Protein AF-A0A1G3PU18-F1 (afdb_monomer)

Foldseek 3Di:
DDADPPPRDDDDPPDQADPPPRHGPDDPPVVVVVVVVVVVVVVVVVVVVVVVLVVVCVVDVPCVVVSVVVVVVVCLVVVLVVCVVPPDCSVVVVVVVVCCCVPPPPPVVVVVCVVVPDPPDPPPPPVVVVVVVVVVVVVVVVVVVVVVVPPPPPVVVVVVVVVVD

Radius of gyration: 26.49 Å; Cα contacts (8 Å, |Δi|>4): 53; chains: 1; bounding box: 53×42×69 Å

Solvent-accessible surface area (backbone atoms only — not comparable to full-atom values): 9914 Å² total; per-residue (Å²): 110,44,69,37,95,86,75,66,49,80,34,64,75,88,53,55,48,41,91,83,83,61,46,76,60,60,76,76,56,66,68,60,56,53,51,51,51,51,53,52,51,53,53,50,55,49,51,52,50,52,50,52,52,52,51,57,58,69,76,39,97,82,44,67,70,60,49,51,54,51,51,50,51,52,48,50,53,51,51,51,58,63,45,63,74,51,88,83,58,55,67,62,54,52,49,51,52,49,47,45,48,64,68,64,54,48,54,55,54,50,52,52,53,48,74,74,69,55,100,79,64,85,87,69,60,68,63,59,56,55,48,53,52,50,53,52,53,52,52,53,53,52,53,53,50,52,56,67,70,65,52,85,79,50,71,69,63,61,52,58,61,65,72,76,110

Nearest PDB structures (foldseek):
  7r7j-assembly1_A  TM=6.897E-01  e=2.978E-01  Escherichia coli K-12
  7r7j-assembly2_B  TM=7.056E-01  e=4.492E-01  Escherichia coli K-12
  3gj8-assembly2_D  TM=8.960E-01  e=2.492E+00  Rattus norvegicus

Secondary structure (DSSP, 8-state):
-EE-TTT--EE-TT-SB-TTT--B-PPPPHHHHHHHHHHHHHHHHHHHHHHHHHHHHHH-TT-HHHHHHHHHHHHHHHHHHHHTTSTTSHHHHHHHHHHHIIIIIHHHHHHHHHHHH-SS-TTSHHHHHHHHHHHHHHHHHHHHHHHHHH-TT-HHHHHHHHH--

Structure (mmCIF, N/CA/C/O backbone):
data_AF-A0A1G3PU18-F1
#
_entry.id   AF-A0A1G3PU18-F1
#
loop_
_atom_site.group_PDB
_atom_site.id
_atom_site.type_symbol
_atom_site.label_atom_id
_atom_site.label_alt_id
_atom_site.label_comp_id
_atom_site.label_asym_id
_atom_site.label_entity_id
_atom_site.label_seq_id
_atom_site.pdbx_PDB_ins_code
_atom_site.Cartn_x
_atom_site.Cartn_y
_atom_site.Cartn_z
_atom_site.occupancy
_atom_site.B_iso_or_equiv
_atom_site.auth_seq_id
_atom_site.auth_comp_id
_atom_site.auth_asym_id
_atom_site.auth_atom_id
_atom_site.pdbx_PDB_model_num
ATOM 1 N N . MET A 1 1 ? -21.698 0.250 22.836 1.00 87.19 1 MET A N 1
ATOM 2 C CA . MET A 1 1 ? -21.964 -1.102 22.329 1.00 87.19 1 MET A CA 1
ATOM 3 C C . MET A 1 1 ? -21.695 -1.188 20.833 1.00 87.19 1 MET A C 1
ATOM 5 O O . MET A 1 1 ? -21.973 -0.226 20.123 1.00 87.19 1 MET A O 1
ATOM 9 N N . ILE A 1 2 ? -21.093 -2.297 20.406 1.00 91.62 2 ILE A N 1
ATOM 10 C CA . ILE A 1 2 ? -20.941 -2.779 19.027 1.00 91.62 2 ILE A CA 1
ATOM 11 C C . ILE A 1 2 ? -21.465 -4.218 19.044 1.00 91.62 2 ILE A C 1
ATOM 13 O O . ILE A 1 2 ? -21.079 -4.986 19.924 1.00 91.62 2 ILE A O 1
ATOM 17 N N . ILE A 1 3 ? -22.343 -4.570 18.108 1.00 93.25 3 ILE A N 1
ATOM 18 C CA . ILE A 1 3 ? -22.901 -5.923 17.991 1.00 93.25 3 ILE A CA 1
ATOM 19 C C . ILE A 1 3 ? -21.968 -6.753 17.109 1.00 93.25 3 ILE A C 1
ATOM 21 O O . ILE A 1 3 ? -21.512 -6.280 16.065 1.00 93.25 3 ILE A O 1
ATOM 25 N N . CYS A 1 4 ? -21.635 -7.969 17.542 1.00 93.62 4 CYS A N 1
ATOM 26 C CA . CYS A 1 4 ? -20.795 -8.862 16.756 1.00 93.62 4 CYS A CA 1
ATOM 27 C C . CYS A 1 4 ? -21.570 -9.394 15.540 1.00 93.62 4 CYS A C 1
ATOM 29 O O . CYS A 1 4 ? -22.553 -10.093 15.737 1.00 93.62 4 CYS A O 1
ATOM 31 N N . PRO A 1 5 ? -21.100 -9.204 14.294 1.00 90.94 5 PRO A N 1
ATOM 32 C CA . PRO A 1 5 ? -21.812 -9.682 13.102 1.00 90.94 5 PRO A CA 1
ATOM 33 C C . PRO A 1 5 ? -21.773 -11.211 12.922 1.00 90.94 5 PRO A C 1
ATOM 35 O O . PRO A 1 5 ? -22.309 -11.728 11.948 1.00 90.94 5 PRO A O 1
ATOM 38 N N . LYS A 1 6 ? -21.063 -11.935 13.798 1.00 94.31 6 LYS A N 1
ATOM 39 C CA . LYS A 1 6 ? -20.876 -13.391 13.713 1.00 94.31 6 LYS A CA 1
ATOM 40 C C . LYS A 1 6 ? -21.737 -14.180 14.696 1.00 94.31 6 LYS A C 1
ATOM 42 O O . LYS A 1 6 ? -22.056 -15.327 14.411 1.00 94.31 6 LYS A O 1
ATOM 47 N N . CYS A 1 7 ? -22.017 -13.611 15.865 1.00 96.00 7 CYS A N 1
ATOM 48 C CA . CYS A 1 7 ? -22.731 -14.289 16.950 1.00 96.00 7 CYS A CA 1
ATOM 49 C C . CYS A 1 7 ? -23.725 -13.375 17.677 1.00 96.00 7 CYS A C 1
ATOM 51 O O . CYS A 1 7 ? -24.213 -13.746 18.736 1.00 96.00 7 CYS A O 1
ATOM 53 N N . ASP A 1 8 ? -23.946 -12.159 17.169 1.00 95.56 8 ASP A N 1
ATOM 54 C CA . ASP A 1 8 ? -24.876 -11.149 17.690 1.00 95.56 8 ASP A CA 1
ATOM 55 C C . ASP A 1 8 ? -24.648 -10.698 19.145 1.00 95.56 8 ASP A C 1
ATOM 57 O O . ASP A 1 8 ? -25.439 -9.945 19.706 1.00 95.56 8 ASP A O 1
ATOM 61 N N . ALA A 1 9 ? -23.513 -11.064 19.747 1.00 96.06 9 ALA A N 1
ATOM 62 C CA . ALA A 1 9 ? -23.155 -10.643 21.097 1.00 96.06 9 ALA A CA 1
ATOM 63 C C . ALA A 1 9 ? -22.862 -9.133 21.176 1.00 96.06 9 ALA A C 1
ATOM 65 O O . ALA A 1 9 ? -22.129 -8.568 20.349 1.00 96.06 9 ALA A O 1
ATOM 66 N N . GLU A 1 10 ? -23.357 -8.484 22.229 1.00 95.88 10 GLU A N 1
ATOM 67 C CA . GLU A 1 10 ? -23.061 -7.084 22.524 1.00 95.88 10 GLU A CA 1
ATOM 68 C C . GLU A 1 10 ? -21.674 -6.931 23.157 1.00 95.88 10 GLU A C 1
ATOM 70 O O . GLU A 1 10 ? -21.368 -7.519 24.191 1.00 95.88 10 GLU A O 1
ATOM 75 N N . ASN A 1 11 ? -20.823 -6.106 22.544 1.00 94.94 11 ASN A N 1
ATOM 76 C CA . ASN A 1 11 ? -19.471 -5.838 23.029 1.00 94.94 11 ASN A CA 1
ATOM 77 C C . ASN A 1 11 ? -19.268 -4.333 23.320 1.00 94.94 11 ASN A C 1
ATOM 79 O O . ASN A 1 11 ? -19.838 -3.468 22.635 1.00 94.94 11 ASN A O 1
ATOM 83 N N . PRO A 1 12 ? -18.463 -3.960 24.331 1.00 93.31 12 PRO A N 1
ATOM 84 C CA . PRO A 1 12 ? -18.102 -2.569 24.603 1.00 93.31 12 PRO A CA 1
ATOM 85 C C . PRO A 1 12 ? -17.377 -1.896 23.420 1.00 93.31 12 PRO A C 1
ATOM 87 O O . PRO A 1 12 ? -16.651 -2.525 22.650 1.00 93.31 12 PRO A O 1
ATOM 90 N N . LYS A 1 13 ? -17.561 -0.572 23.270 1.00 88.69 13 LYS A N 1
ATOM 91 C CA . LYS A 1 13 ? -16.864 0.216 22.232 1.00 88.69 13 LYS A CA 1
ATOM 92 C C . LYS A 1 13 ? -15.356 0.207 22.525 1.00 88.69 13 LYS A C 1
ATOM 94 O O . LYS A 1 13 ? -14.958 0.498 23.645 1.00 88.69 13 LYS A O 1
ATOM 99 N N . GLY A 1 14 ? -14.536 -0.095 21.519 1.00 85.81 14 GLY A N 1
ATOM 100 C CA . GLY A 1 14 ? -13.069 -0.138 21.634 1.00 85.81 14 GLY A CA 1
ATOM 101 C C . GLY A 1 14 ? -12.470 -1.541 21.793 1.00 85.81 14 GLY A C 1
ATOM 102 O O . GLY A 1 14 ? -11.251 -1.690 21.704 1.00 85.81 14 GLY A O 1
ATOM 103 N N . GLN A 1 15 ? -13.293 -2.580 21.965 1.00 88.75 15 GLN A N 1
ATOM 104 C CA . GLN A 1 15 ? -12.814 -3.961 21.998 1.00 88.75 15 GLN A CA 1
ATOM 105 C C . GLN A 1 15 ? -12.468 -4.444 20.579 1.00 88.75 15 GLN A C 1
ATOM 107 O O . GLN A 1 15 ? -13.274 -4.330 19.659 1.00 88.75 15 GLN A O 1
ATOM 112 N N . LYS A 1 16 ? -11.252 -4.972 20.384 1.00 90.56 16 LYS A N 1
ATOM 113 C CA . LYS A 1 16 ? -10.774 -5.433 19.063 1.00 90.56 16 LYS A CA 1
ATOM 114 C C . LYS A 1 16 ? -11.341 -6.794 18.655 1.00 90.56 16 LYS A C 1
ATOM 116 O O . LYS A 1 16 ? -11.407 -7.083 17.465 1.00 90.56 16 LYS A O 1
ATOM 121 N N . PHE A 1 17 ? -11.726 -7.617 19.625 1.00 94.19 17 PHE A N 1
ATOM 122 C CA . PHE A 1 17 ? -12.229 -8.973 19.423 1.00 94.19 17 PHE A CA 1
ATOM 123 C C . PHE A 1 17 ? -13.492 -9.190 20.252 1.00 94.19 17 PHE A C 1
ATOM 125 O O . PHE A 1 17 ? -13.611 -8.632 21.341 1.00 94.19 17 PHE A O 1
ATOM 132 N N . CYS A 1 18 ? -14.410 -10.003 19.740 1.00 95.56 18 CYS A N 1
ATOM 133 C CA . CYS A 1 18 ? -15.613 -10.412 20.450 1.00 95.56 18 CYS A CA 1
ATOM 134 C C . CYS A 1 18 ? -15.254 -11.268 21.672 1.00 95.56 18 CYS A C 1
ATOM 136 O O . CYS A 1 18 ? -14.432 -12.181 21.562 1.00 95.56 18 CYS A O 1
ATOM 138 N N . SER A 1 19 ? -15.881 -10.993 22.816 1.00 95.19 19 SER A N 1
ATOM 139 C CA . SER A 1 19 ? -15.696 -11.757 24.056 1.00 95.19 19 SER A CA 1
ATOM 140 C C . SER A 1 19 ? -16.154 -13.214 23.950 1.00 95.19 19 SER A C 1
ATOM 142 O O . SER A 1 19 ? -15.574 -14.068 24.614 1.00 95.19 19 SER A O 1
ATOM 144 N N . GLU A 1 20 ? -17.143 -13.508 23.103 1.00 96.75 20 GLU A N 1
ATOM 145 C CA . GLU A 1 20 ? -17.710 -14.855 22.977 1.00 96.75 20 GLU A CA 1
ATOM 146 C C . GLU A 1 20 ? -17.052 -15.674 21.865 1.00 96.75 20 GLU A C 1
ATOM 148 O O . GLU A 1 20 ? -16.412 -16.693 22.119 1.00 96.75 20 GLU A O 1
ATOM 153 N N . CYS A 1 21 ? -17.156 -15.219 20.613 1.00 95.75 21 CYS A N 1
ATOM 154 C CA . CYS A 1 21 ? -16.696 -15.995 19.457 1.00 95.75 21 CYS A CA 1
ATOM 155 C C . CYS A 1 21 ? -15.253 -15.688 19.023 1.00 95.75 21 CYS A C 1
ATOM 157 O O . CYS A 1 21 ? -14.765 -16.271 18.054 1.00 95.75 21 CYS A O 1
ATOM 159 N N . LYS A 1 22 ? -14.574 -14.743 19.694 1.00 94.56 22 LYS A N 1
ATOM 160 C CA . LYS A 1 22 ? -13.208 -14.279 19.372 1.00 94.56 22 LYS A CA 1
ATOM 161 C C . LYS A 1 22 ? -13.043 -13.688 17.962 1.00 94.56 22 LYS A C 1
ATOM 163 O O . LYS A 1 22 ? -11.918 -13.488 17.505 1.00 94.56 22 LYS A O 1
ATOM 168 N N . ALA A 1 23 ? -14.137 -13.371 17.266 1.00 92.50 23 ALA A N 1
ATOM 169 C CA . ALA A 1 23 ? -14.082 -12.713 15.964 1.00 92.50 23 ALA A CA 1
ATOM 170 C C . ALA A 1 23 ? -13.522 -11.290 16.082 1.00 92.50 23 ALA A C 1
ATOM 172 O O . ALA A 1 23 ? -13.804 -10.584 17.050 1.00 92.50 23 ALA A O 1
ATOM 173 N N . TYR A 1 24 ? -12.750 -10.856 15.086 1.00 90.38 24 TYR A N 1
ATOM 174 C CA . TYR A 1 24 ? -12.243 -9.488 15.028 1.00 90.38 24 TYR A CA 1
ATOM 175 C C . TYR A 1 24 ? -13.397 -8.507 14.778 1.00 90.38 24 TYR A C 1
ATOM 177 O O . TYR A 1 24 ? -14.147 -8.653 13.816 1.00 90.38 24 TYR A O 1
ATOM 185 N N . LEU A 1 25 ? -13.536 -7.522 15.663 1.00 89.81 25 LEU A N 1
ATOM 186 C CA . LEU A 1 25 ? -14.537 -6.452 15.599 1.00 89.81 25 LEU A CA 1
ATOM 187 C C . LEU A 1 25 ? -13.950 -5.141 15.064 1.00 89.81 25 LEU A C 1
ATOM 189 O O . LEU A 1 25 ? -14.681 -4.175 14.851 1.00 89.81 25 LEU A O 1
ATOM 193 N N . GLY A 1 26 ? -12.629 -5.079 14.870 1.00 81.88 26 GLY A N 1
ATOM 194 C CA . GLY A 1 26 ? -11.991 -3.897 14.317 1.00 81.88 26 GLY A CA 1
ATOM 195 C C . GLY A 1 26 ? -12.440 -3.682 12.877 1.00 81.88 26 GLY A C 1
ATOM 196 O O . GLY A 1 26 ? -12.168 -4.493 11.997 1.00 81.88 26 GLY A O 1
ATOM 197 N N . GLN A 1 27 ? -13.113 -2.566 12.617 1.00 72.81 27 GLN A N 1
ATOM 198 C CA . GLN A 1 27 ? -13.235 -2.089 11.249 1.00 72.81 27 GLN A CA 1
ATOM 199 C C . GLN A 1 27 ? -11.832 -1.718 10.777 1.00 72.81 27 GLN A C 1
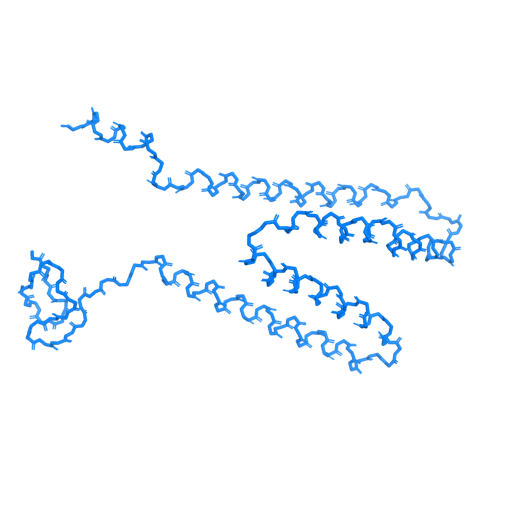ATOM 201 O O . GLN A 1 27 ? -11.194 -0.827 11.341 1.00 72.81 27 GLN A O 1
ATOM 206 N N . THR A 1 28 ? -11.335 -2.414 9.758 1.00 75.25 28 THR A N 1
ATOM 207 C CA . THR A 1 28 ? -10.180 -1.932 9.011 1.00 75.25 28 THR A CA 1
ATOM 208 C C . THR A 1 28 ? -10.589 -0.605 8.370 1.00 75.25 28 THR A C 1
ATOM 210 O O . THR A 1 28 ? -11.552 -0.565 7.600 1.00 75.25 28 THR A O 1
ATOM 213 N N . PRO A 1 29 ? -9.935 0.520 8.708 1.00 81.81 29 PRO A N 1
ATOM 214 C CA . PRO A 1 29 ? -10.306 1.800 8.129 1.00 81.81 29 PRO A CA 1
ATOM 215 C C . PRO A 1 29 ? -10.098 1.712 6.618 1.00 81.81 29 PRO A C 1
ATOM 217 O O . PRO A 1 29 ? -9.014 1.339 6.171 1.00 81.81 29 PRO A O 1
ATOM 220 N N . PHE A 1 30 ? -11.113 2.067 5.830 1.00 86.25 30 PHE A N 1
ATOM 221 C CA . PHE A 1 30 ? -11.079 2.005 4.362 1.00 86.25 30 PHE A CA 1
ATOM 222 C C . PHE A 1 30 ? -9.808 2.637 3.759 1.00 86.25 30 PHE A C 1
ATOM 224 O O . PHE A 1 30 ? -9.246 2.118 2.797 1.00 86.25 30 PHE A O 1
ATOM 231 N N . GLY A 1 31 ? -9.275 3.687 4.397 1.00 88.00 31 GLY A N 1
ATOM 232 C CA . GLY A 1 31 ? -8.000 4.306 4.024 1.00 88.00 31 GLY A CA 1
ATOM 233 C C . GLY A 1 31 ? -6.795 3.356 4.056 1.00 88.00 31 GLY A C 1
ATOM 234 O O . GLY A 1 31 ? -5.945 3.442 3.179 1.00 88.00 31 GLY A O 1
ATOM 235 N N . THR A 1 32 ? -6.728 2.414 5.004 1.00 85.88 32 THR A N 1
ATOM 236 C CA . THR A 1 32 ? -5.650 1.402 5.045 1.00 85.88 32 THR A CA 1
ATOM 237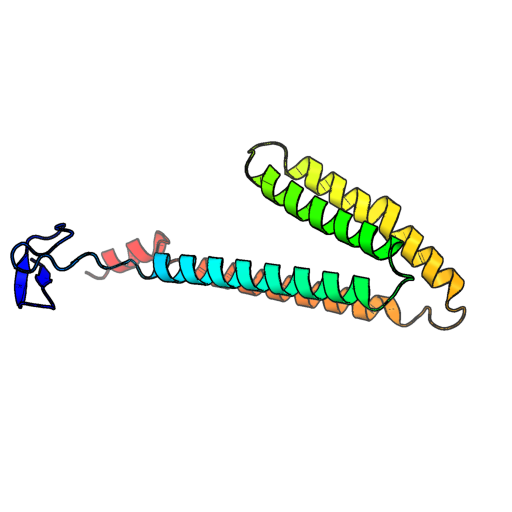 C C . THR A 1 32 ? -5.753 0.400 3.906 1.00 85.88 32 THR A C 1
ATOM 239 O O . THR A 1 32 ? -4.731 0.011 3.349 1.00 85.88 32 THR A O 1
ATOM 242 N N . VAL A 1 33 ? -6.975 0.036 3.511 1.00 90.19 33 VAL A N 1
ATOM 243 C CA . VAL A 1 33 ? -7.216 -0.846 2.364 1.00 90.19 33 VAL A CA 1
ATOM 244 C C . VAL A 1 33 ? -6.795 -0.148 1.070 1.00 90.19 33 VAL A C 1
ATOM 246 O O . VAL A 1 33 ? -6.050 -0.728 0.286 1.00 90.19 33 VAL A O 1
ATOM 249 N N . LEU A 1 34 ? -7.180 1.119 0.878 1.00 93.50 34 LEU A N 1
ATOM 250 C CA . LEU A 1 34 ? -6.747 1.921 -0.273 1.00 93.50 34 LEU A CA 1
ATOM 251 C C . LEU A 1 34 ? -5.224 2.088 -0.340 1.00 93.50 34 LEU A C 1
ATOM 253 O O . LEU A 1 34 ? -4.643 1.934 -1.412 1.00 93.50 34 LEU A O 1
ATOM 257 N N . LEU A 1 35 ? -4.569 2.365 0.792 1.00 92.31 35 LEU A N 1
ATOM 258 C CA . LEU A 1 35 ? -3.109 2.475 0.852 1.00 92.31 35 LEU A CA 1
ATOM 259 C C . LEU A 1 35 ? -2.427 1.157 0.474 1.00 92.31 35 LEU A C 1
ATOM 261 O O . LEU A 1 35 ? -1.471 1.169 -0.297 1.00 92.31 35 LEU A O 1
ATOM 265 N N . ALA A 1 36 ? -2.935 0.025 0.970 1.00 94.12 36 ALA A N 1
ATOM 266 C CA . ALA A 1 36 ? -2.408 -1.289 0.620 1.00 94.12 36 ALA A CA 1
ATOM 267 C C . ALA A 1 36 ? -2.538 -1.565 -0.887 1.00 94.12 36 ALA A C 1
ATOM 269 O O . ALA A 1 36 ? -1.566 -1.969 -1.523 1.00 94.12 36 ALA A O 1
ATOM 270 N N . TRP A 1 37 ? -3.698 -1.271 -1.483 1.00 96.31 37 TRP A N 1
ATOM 271 C CA . TRP A 1 37 ? -3.901 -1.407 -2.929 1.00 96.31 37 TRP A CA 1
ATOM 272 C C . TRP A 1 37 ? -2.988 -0.492 -3.748 1.00 96.31 37 TRP A C 1
ATOM 274 O O . TRP A 1 37 ? -2.421 -0.939 -4.743 1.00 96.31 37 TRP A O 1
ATOM 284 N N . ALA A 1 38 ? -2.784 0.754 -3.317 1.00 93.88 38 ALA A N 1
ATOM 285 C CA . ALA A 1 38 ? -1.863 1.677 -3.977 1.00 93.88 38 ALA A CA 1
ATOM 286 C C . ALA A 1 38 ? -0.414 1.159 -3.951 1.00 93.88 38 ALA A C 1
ATOM 288 O O . ALA A 1 38 ? 0.285 1.235 -4.961 1.00 93.88 38 ALA A O 1
ATOM 289 N N . MET A 1 39 ? 0.026 0.579 -2.828 1.00 96.00 39 MET A N 1
ATOM 290 C CA . MET A 1 39 ? 1.354 -0.036 -2.724 1.00 96.00 39 MET A CA 1
ATOM 291 C C . MET A 1 39 ? 1.500 -1.259 -3.637 1.00 96.00 39 MET A C 1
ATOM 293 O O . MET A 1 39 ? 2.527 -1.401 -4.297 1.00 96.00 39 MET A O 1
ATOM 297 N N . ILE A 1 40 ? 0.476 -2.116 -3.715 1.00 96.50 40 ILE A N 1
ATOM 298 C CA . ILE A 1 40 ? 0.475 -3.291 -4.601 1.00 96.50 40 ILE A CA 1
ATOM 299 C C . ILE A 1 40 ? 0.549 -2.862 -6.071 1.00 96.50 40 ILE A C 1
ATOM 301 O O . ILE A 1 40 ? 1.366 -3.391 -6.823 1.00 96.50 40 ILE A O 1
ATOM 305 N N . LEU A 1 41 ? -0.252 -1.871 -6.475 1.00 96.25 41 LEU A N 1
ATOM 306 C CA . LEU A 1 41 ? -0.226 -1.334 -7.836 1.00 96.25 41 LEU A CA 1
ATOM 307 C C . LEU A 1 41 ? 1.136 -0.724 -8.178 1.00 96.25 41 LEU A C 1
ATOM 309 O O . LEU A 1 41 ? 1.659 -0.995 -9.253 1.00 96.25 41 LEU A O 1
ATOM 313 N N . GLY A 1 42 ? 1.739 0.037 -7.259 1.00 93.69 42 GLY A N 1
ATOM 314 C CA . GLY A 1 42 ? 3.080 0.597 -7.445 1.00 93.69 42 GLY A CA 1
ATOM 315 C C . GLY A 1 42 ? 4.171 -0.471 -7.587 1.00 93.69 42 GLY A C 1
ATOM 316 O O . GLY A 1 42 ? 5.064 -0.344 -8.423 1.00 93.69 42 GLY A O 1
ATOM 317 N N . ALA A 1 43 ? 4.091 -1.555 -6.812 1.00 95.12 43 ALA A N 1
ATOM 318 C CA . ALA A 1 43 ? 5.017 -2.678 -6.945 1.00 95.12 43 ALA A CA 1
ATOM 319 C C . ALA A 1 43 ? 4.842 -3.406 -8.289 1.00 95.12 43 ALA A C 1
ATOM 321 O O . ALA A 1 43 ? 5.828 -3.768 -8.931 1.00 95.12 43 ALA A O 1
ATOM 322 N N . TYR A 1 44 ? 3.596 -3.583 -8.738 1.00 95.50 44 TYR A N 1
ATOM 323 C CA . TYR A 1 44 ? 3.289 -4.210 -10.021 1.00 95.50 44 TYR A CA 1
ATOM 324 C C . TYR A 1 44 ? 3.786 -3.373 -11.205 1.00 95.50 44 TYR A C 1
ATOM 326 O O . TYR A 1 44 ? 4.451 -3.902 -12.093 1.00 95.50 44 TYR A O 1
ATOM 334 N N . THR A 1 45 ? 3.534 -2.060 -11.209 1.00 93.19 45 THR A N 1
ATOM 335 C CA . THR A 1 45 ? 4.011 -1.168 -12.278 1.00 93.19 45 THR A CA 1
ATOM 336 C C . THR A 1 45 ? 5.534 -1.113 -12.339 1.00 93.19 45 THR A C 1
ATOM 338 O O . THR A 1 45 ? 6.093 -1.116 -13.437 1.00 93.19 45 THR A O 1
ATOM 341 N N . TYR A 1 46 ? 6.214 -1.134 -11.189 1.00 92.56 46 TYR A N 1
ATOM 342 C CA . TYR A 1 46 ? 7.671 -1.239 -11.132 1.00 92.56 46 TYR A CA 1
ATOM 343 C C . TYR A 1 46 ? 8.169 -2.546 -11.759 1.00 92.56 46 TYR A C 1
ATOM 345 O O . TYR A 1 46 ? 9.008 -2.511 -12.656 1.00 92.56 46 TYR A O 1
ATOM 353 N N . LEU A 1 47 ? 7.603 -3.687 -11.354 1.00 94.94 47 LEU A N 1
ATOM 354 C CA . LEU A 1 47 ? 7.999 -4.999 -11.865 1.00 94.94 47 LEU A CA 1
ATOM 355 C C . LEU A 1 47 ? 7.792 -5.112 -13.381 1.00 94.94 47 LEU A C 1
ATOM 357 O O . LEU A 1 47 ? 8.689 -5.568 -14.088 1.00 94.94 47 LEU A O 1
ATOM 361 N N . VAL A 1 48 ? 6.648 -4.646 -13.893 1.00 93.19 48 VAL A N 1
ATOM 362 C CA . VAL A 1 48 ? 6.375 -4.622 -15.338 1.00 93.19 48 VAL A CA 1
ATOM 363 C C . VAL A 1 48 ? 7.378 -3.725 -16.063 1.00 93.19 48 VAL A C 1
ATO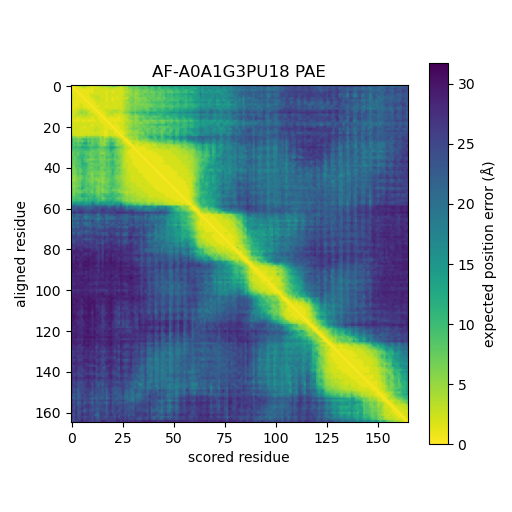M 365 O O . VAL A 1 48 ? 7.920 -4.132 -17.084 1.00 93.19 48 VAL A O 1
ATOM 368 N N . SER A 1 49 ? 7.689 -2.545 -15.519 1.00 88.88 49 SER A N 1
ATOM 369 C CA . SER A 1 49 ? 8.665 -1.627 -16.123 1.00 88.88 49 SER A CA 1
ATOM 370 C C . SER A 1 49 ? 10.069 -2.238 -16.178 1.00 88.88 49 SER A C 1
ATOM 372 O O . SER A 1 49 ? 10.743 -2.142 -17.200 1.00 88.88 49 SER A O 1
ATOM 374 N N . THR A 1 50 ? 10.505 -2.918 -15.113 1.00 88.50 50 THR A N 1
ATOM 375 C CA . THR A 1 50 ? 11.793 -3.627 -15.088 1.00 88.50 50 THR A CA 1
ATOM 376 C C . THR A 1 50 ? 11.828 -4.778 -16.088 1.00 88.50 50 THR A C 1
ATOM 378 O O . THR A 1 50 ? 12.833 -4.942 -16.775 1.00 88.50 50 THR A O 1
ATOM 381 N N . LEU A 1 51 ? 10.744 -5.552 -16.210 1.00 91.94 51 LEU A N 1
ATOM 382 C CA . LEU A 1 51 ? 10.656 -6.622 -17.206 1.00 91.94 51 LEU A CA 1
ATOM 383 C C . LEU A 1 51 ? 10.720 -6.069 -18.628 1.00 91.94 51 LEU A C 1
ATOM 385 O O . LEU A 1 51 ? 11.477 -6.594 -19.435 1.00 91.94 51 LEU A O 1
ATOM 389 N N . VAL A 1 52 ? 9.984 -4.996 -18.928 1.00 89.25 52 VAL A N 1
ATOM 390 C CA . VAL A 1 52 ? 10.026 -4.343 -20.244 1.00 89.25 52 VAL A CA 1
ATOM 391 C C . VAL A 1 52 ? 11.444 -3.886 -20.571 1.00 89.25 52 VAL A C 1
ATOM 393 O O . VAL A 1 52 ? 11.944 -4.222 -21.638 1.00 89.25 52 VAL A O 1
ATOM 396 N N . LEU A 1 53 ? 12.126 -3.213 -19.637 1.00 86.62 53 LEU A N 1
ATOM 397 C CA . LEU A 1 53 ? 13.524 -2.818 -19.826 1.00 86.62 53 LEU A CA 1
ATOM 398 C C . LEU A 1 53 ? 14.421 -4.033 -20.068 1.00 86.62 53 LEU A C 1
ATOM 400 O O . LEU A 1 53 ? 15.219 -4.023 -20.995 1.00 86.62 53 LEU A O 1
ATOM 404 N N . PHE A 1 54 ? 14.270 -5.098 -19.284 1.00 86.12 54 PHE A N 1
ATOM 405 C CA . PHE A 1 54 ? 15.055 -6.318 -19.450 1.00 86.12 54 PHE A CA 1
ATOM 406 C C . PHE A 1 54 ? 14.842 -6.972 -20.824 1.00 86.12 54 PHE A C 1
ATOM 408 O O . PHE A 1 54 ? 15.811 -7.336 -21.484 1.00 86.12 54 PHE A O 1
ATOM 415 N N . PHE A 1 55 ? 13.596 -7.062 -21.299 1.00 83.06 55 PHE A N 1
ATOM 416 C CA . PHE A 1 55 ? 13.296 -7.574 -22.637 1.00 83.06 55 PHE A CA 1
ATOM 417 C C . PHE A 1 55 ? 13.840 -6.660 -23.740 1.00 83.06 55 PHE A C 1
ATOM 419 O O . PHE A 1 55 ? 14.411 -7.163 -24.704 1.00 83.06 55 PHE A O 1
ATOM 426 N N . SER A 1 56 ? 13.753 -5.336 -23.581 1.00 81.19 56 SER A N 1
ATOM 427 C CA . SER A 1 56 ? 14.374 -4.380 -24.506 1.00 81.19 56 SER A CA 1
ATOM 428 C C . SER A 1 56 ? 15.896 -4.550 -24.589 1.00 81.19 56 SER A C 1
ATOM 430 O O . SER A 1 56 ? 16.454 -4.419 -25.672 1.00 81.19 56 SER A O 1
ATOM 432 N N . LEU A 1 57 ? 16.567 -4.905 -23.486 1.00 78.12 57 LEU A N 1
ATOM 433 C CA . LEU A 1 57 ? 18.011 -5.182 -23.475 1.00 78.12 57 LEU A CA 1
ATOM 434 C C . LEU A 1 57 ? 18.391 -6.493 -24.169 1.00 78.12 57 LEU A C 1
ATOM 436 O O . LEU A 1 57 ? 19.507 -6.612 -24.665 1.00 78.12 57 LEU A O 1
ATOM 440 N N . ILE A 1 58 ? 17.493 -7.478 -24.185 1.00 79.94 58 ILE A N 1
ATOM 441 C CA . ILE A 1 58 ? 17.736 -8.773 -24.835 1.00 79.94 58 ILE A CA 1
ATOM 442 C C . ILE A 1 58 ? 17.523 -8.683 -26.350 1.00 79.94 58 ILE A C 1
ATOM 444 O O . ILE A 1 58 ? 18.207 -9.372 -27.104 1.00 79.94 58 ILE A O 1
ATOM 448 N N . ILE A 1 59 ? 16.570 -7.862 -26.799 1.00 78.38 59 ILE A N 1
ATOM 449 C CA . ILE A 1 59 ? 16.114 -7.852 -28.196 1.00 78.38 59 ILE A CA 1
ATOM 450 C C . ILE A 1 59 ? 17.066 -7.074 -29.128 1.00 78.38 59 ILE A C 1
ATOM 452 O O . ILE A 1 59 ? 17.086 -7.356 -30.324 1.00 78.38 59 ILE A O 1
ATOM 456 N N . GLU A 1 60 ? 17.930 -6.187 -28.619 1.00 59.62 60 GLU A N 1
ATOM 457 C CA . GLU A 1 60 ? 18.901 -5.454 -29.447 1.00 59.62 60 GLU A CA 1
ATOM 458 C C . GLU A 1 60 ? 20.326 -5.485 -28.857 1.00 59.62 60 GLU A C 1
ATOM 460 O O . GLU A 1 60 ? 20.584 -4.846 -27.835 1.00 59.62 60 GLU A O 1
ATOM 465 N N . PRO A 1 61 ? 21.314 -6.131 -29.514 1.00 61.88 61 PRO A N 1
ATOM 466 C CA . PRO A 1 61 ? 22.699 -6.132 -29.032 1.00 61.88 61 PRO A CA 1
ATOM 467 C C . PRO A 1 61 ? 23.403 -4.765 -29.170 1.00 61.88 61 PRO A C 1
ATOM 469 O O . PRO A 1 61 ? 24.548 -4.626 -28.749 1.00 61.88 61 PRO A O 1
ATOM 472 N N . PHE A 1 62 ? 22.742 -3.746 -29.735 1.00 54.47 62 PHE A N 1
ATOM 473 C CA . PHE A 1 62 ? 23.325 -2.430 -30.030 1.00 54.47 62 PHE A CA 1
ATOM 474 C C . PHE A 1 62 ? 22.979 -1.316 -29.019 1.00 54.47 62 PHE A C 1
ATOM 476 O O . PHE A 1 62 ? 23.471 -0.199 -29.151 1.00 54.47 62 PHE A O 1
ATOM 483 N N . GLY A 1 63 ? 22.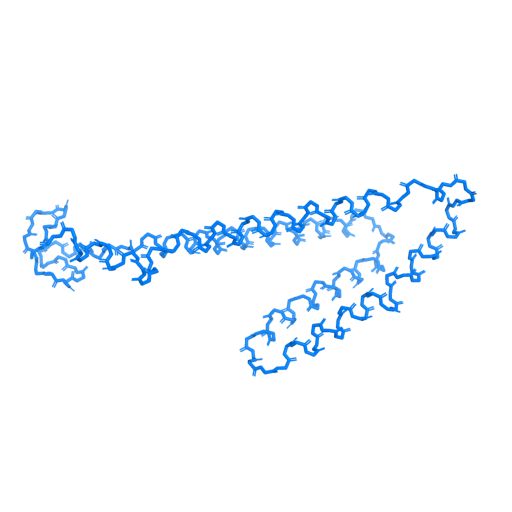186 -1.594 -27.977 1.00 58.91 63 GLY A N 1
ATOM 484 C CA . GLY A 1 63 ? 21.633 -0.561 -27.085 1.00 58.91 63 GLY A CA 1
ATOM 485 C C . GLY A 1 63 ? 22.354 -0.322 -25.750 1.00 58.91 63 GLY A C 1
ATOM 486 O O . GLY A 1 63 ? 21.823 0.404 -24.910 1.00 58.91 63 GLY A O 1
ATOM 487 N N . LEU A 1 64 ? 23.526 -0.922 -25.500 1.00 60.28 64 LEU A N 1
ATOM 488 C CA . LEU A 1 64 ? 24.164 -0.923 -24.168 1.00 60.28 64 LEU A CA 1
ATOM 489 C C . LEU A 1 64 ? 24.467 0.491 -23.631 1.00 60.28 64 LEU A C 1
ATOM 491 O O . LEU A 1 64 ? 24.405 0.739 -22.427 1.00 60.28 64 LEU A O 1
ATOM 495 N N . GLU A 1 65 ? 24.741 1.442 -24.524 1.00 65.62 65 GLU A N 1
ATOM 496 C CA . GLU A 1 65 ? 24.992 2.837 -24.157 1.00 65.62 65 GLU A CA 1
ATOM 497 C C . GLU A 1 65 ? 23.704 3.562 -23.720 1.00 65.62 65 GLU A C 1
ATOM 499 O O . GLU A 1 65 ? 23.703 4.321 -22.747 1.00 65.62 65 GLU A O 1
ATOM 504 N N . LEU A 1 66 ? 22.581 3.289 -24.394 1.00 68.38 66 LEU A N 1
ATOM 505 C CA . LEU A 1 66 ? 21.269 3.848 -24.060 1.00 68.38 66 LEU A CA 1
ATOM 506 C C . LEU A 1 66 ? 20.715 3.213 -22.775 1.00 68.38 66 LEU A C 1
ATOM 508 O O . LEU A 1 66 ? 20.147 3.902 -21.928 1.00 68.38 66 LEU A O 1
ATOM 512 N N . ALA A 1 67 ? 20.970 1.917 -22.593 1.00 65.75 67 ALA A N 1
ATOM 513 C CA . ALA A 1 67 ? 20.660 1.154 -21.393 1.00 65.75 67 ALA A CA 1
ATOM 514 C C . ALA A 1 67 ? 21.334 1.715 -20.138 1.00 65.75 67 ALA A C 1
ATOM 516 O O . ALA A 1 67 ? 20.677 1.901 -19.117 1.00 65.75 67 ALA A O 1
ATOM 517 N N . LEU A 1 68 ? 22.632 2.026 -20.214 1.00 71.44 68 LEU A N 1
ATOM 518 C CA . LEU A 1 68 ? 23.384 2.636 -19.113 1.00 71.44 68 LEU A CA 1
ATOM 519 C C . LEU A 1 68 ? 22.892 4.054 -18.800 1.00 71.44 68 LEU A C 1
ATOM 521 O O . LEU A 1 68 ? 22.791 4.420 -17.628 1.00 71.44 68 LEU A O 1
ATOM 525 N N . LYS A 1 69 ? 22.512 4.831 -19.823 1.00 72.06 69 LYS A N 1
ATOM 526 C CA . LYS A 1 69 ? 21.922 6.170 -19.648 1.00 72.06 69 LYS A CA 1
ATOM 527 C C . LYS A 1 69 ? 20.541 6.108 -18.973 1.00 72.06 69 LYS A C 1
ATOM 529 O O . LYS A 1 69 ? 20.265 6.915 -18.085 1.00 72.06 69 LYS A O 1
ATOM 534 N N . LEU A 1 70 ? 19.709 5.122 -19.319 1.00 75.31 70 LEU A N 1
ATOM 535 C CA . LEU A 1 70 ? 18.409 4.866 -18.676 1.00 75.31 70 LEU A CA 1
ATOM 536 C C . LEU A 1 70 ? 18.548 4.287 -17.261 1.00 75.31 70 LEU A C 1
ATOM 538 O O . LEU A 1 70 ? 17.853 4.719 -16.345 1.00 75.31 70 LEU A O 1
ATOM 542 N N . ALA A 1 71 ? 19.477 3.358 -17.043 1.00 75.50 71 ALA A N 1
ATOM 543 C CA . ALA A 1 71 ? 19.760 2.822 -15.715 1.00 75.50 71 ALA A CA 1
ATOM 5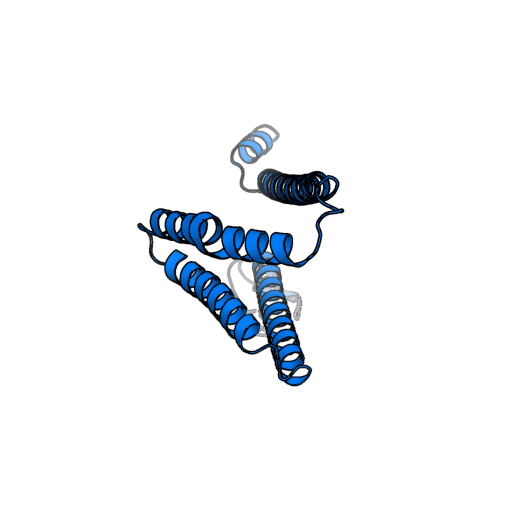44 C C . ALA A 1 71 ? 20.284 3.917 -14.770 1.00 75.50 71 ALA A C 1
ATOM 546 O O . ALA A 1 71 ? 19.856 3.993 -13.619 1.00 75.50 71 ALA A O 1
ATOM 547 N N . GLY A 1 72 ? 21.144 4.813 -15.267 1.00 74.31 72 GLY A N 1
ATOM 548 C CA . GLY A 1 72 ? 21.634 5.968 -14.516 1.00 74.31 72 GLY A CA 1
ATOM 549 C C . GLY A 1 72 ? 20.530 6.963 -14.147 1.00 74.31 72 GLY A C 1
ATOM 550 O O . GLY A 1 72 ? 20.505 7.448 -13.015 1.00 74.31 72 GLY A O 1
ATOM 551 N N . SER A 1 73 ? 19.579 7.234 -15.049 1.00 73.31 73 SER A N 1
ATOM 552 C CA . SER A 1 73 ? 18.465 8.151 -14.766 1.00 73.31 73 SER A CA 1
ATOM 553 C C . SER A 1 73 ? 17.467 7.558 -13.767 1.00 73.31 73 SER A C 1
ATOM 555 O O . SER A 1 73 ? 17.045 8.249 -12.839 1.00 73.31 73 SER A O 1
ATOM 557 N N . ILE A 1 74 ? 17.165 6.261 -13.872 1.00 75.88 74 ILE A N 1
ATOM 558 C CA . ILE A 1 74 ? 16.324 5.546 -12.902 1.00 75.88 74 ILE A CA 1
ATOM 559 C C . ILE A 1 74 ? 17.013 5.494 -11.532 1.00 75.88 74 ILE A C 1
ATOM 561 O O . ILE A 1 74 ? 16.371 5.768 -10.517 1.00 75.88 74 ILE A O 1
ATOM 565 N N . TYR A 1 75 ? 18.322 5.222 -11.483 1.00 76.69 75 TYR A N 1
ATOM 566 C CA . TYR A 1 75 ? 19.087 5.240 -10.235 1.00 76.69 75 TYR A CA 1
ATOM 567 C C . TYR A 1 75 ? 19.117 6.638 -9.605 1.00 76.69 75 TYR A C 1
ATOM 569 O O . TYR A 1 75 ? 18.966 6.755 -8.394 1.00 76.69 75 TYR A O 1
ATOM 577 N N . ALA A 1 76 ? 19.227 7.709 -10.398 1.00 71.38 76 ALA A N 1
ATOM 578 C CA . ALA A 1 76 ? 19.162 9.084 -9.900 1.00 71.38 76 ALA A CA 1
ATOM 579 C C . ALA A 1 76 ? 17.781 9.439 -9.321 1.00 71.38 76 ALA A C 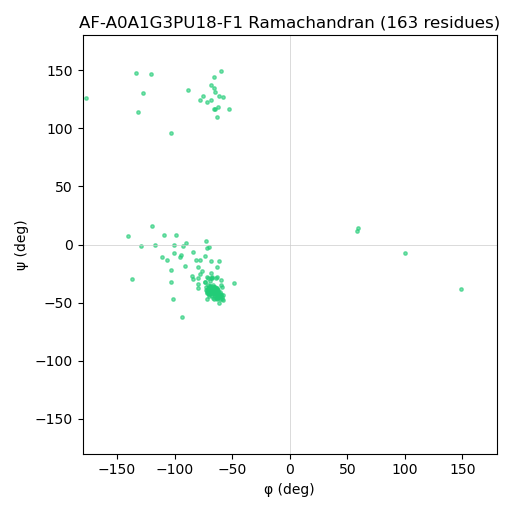1
ATOM 581 O O . ALA A 1 76 ? 17.703 10.090 -8.280 1.00 71.38 76 ALA A O 1
ATOM 582 N N . VAL A 1 77 ? 16.691 8.972 -9.941 1.00 72.94 77 VAL A N 1
ATOM 583 C CA . VAL A 1 77 ? 15.324 9.173 -9.428 1.00 72.94 77 VAL A CA 1
ATOM 584 C C . VAL A 1 77 ? 15.087 8.362 -8.154 1.00 72.94 77 VAL A C 1
ATOM 586 O O . VAL A 1 77 ? 14.527 8.885 -7.192 1.00 72.94 77 VAL A O 1
ATOM 589 N N . LEU A 1 78 ? 15.550 7.111 -8.099 1.00 69.00 78 LEU A N 1
ATOM 590 C CA . LEU A 1 78 ? 15.411 6.255 -6.919 1.00 69.00 78 LEU A CA 1
ATOM 591 C C . LEU A 1 78 ? 16.306 6.714 -5.761 1.00 69.00 78 LEU A C 1
ATOM 593 O O . LEU A 1 78 ? 15.840 6.779 -4.625 1.00 69.00 78 LEU A O 1
ATOM 597 N N . ALA A 1 79 ? 17.554 7.102 -6.031 1.00 69.50 79 ALA A N 1
ATOM 598 C CA . ALA A 1 79 ? 18.456 7.681 -5.038 1.00 69.50 79 ALA A CA 1
ATOM 599 C C . ALA A 1 79 ? 17.951 9.050 -4.560 1.00 69.50 79 ALA A C 1
ATOM 601 O O . ALA A 1 79 ? 17.957 9.316 -3.360 1.00 69.50 79 ALA A O 1
ATOM 602 N N . GLY A 1 80 ? 17.424 9.885 -5.463 1.00 63.50 80 GLY A N 1
ATOM 603 C CA . GLY A 1 80 ? 16.744 11.134 -5.118 1.00 63.50 80 GLY A CA 1
ATOM 604 C C . GLY A 1 80 ? 15.509 10.899 -4.244 1.00 63.50 80 GLY A C 1
ATOM 605 O O . GLY A 1 80 ? 15.341 11.560 -3.222 1.00 63.50 80 GLY A O 1
ATOM 606 N N . GLY A 1 81 ? 14.697 9.891 -4.573 1.00 60.94 81 GLY A N 1
ATOM 607 C CA . GLY A 1 81 ? 13.541 9.451 -3.788 1.00 60.94 81 GLY A CA 1
ATOM 608 C C . GLY A 1 81 ? 13.905 8.927 -2.397 1.00 60.94 81 GLY A C 1
ATOM 609 O O . GLY A 1 81 ? 13.227 9.235 -1.417 1.00 60.94 81 GLY A O 1
ATOM 610 N N . TYR A 1 82 ? 15.008 8.185 -2.285 1.00 50.22 82 TYR A N 1
ATOM 611 C CA . TYR A 1 82 ? 15.516 7.675 -1.011 1.00 50.22 82 TYR A CA 1
ATOM 612 C C . TYR A 1 82 ? 16.107 8.799 -0.141 1.00 50.22 82 TYR A C 1
ATOM 614 O O . TYR A 1 82 ? 15.929 8.810 1.079 1.00 50.22 82 TYR A O 1
ATOM 622 N N . LEU A 1 83 ? 16.734 9.798 -0.770 1.00 49.06 83 LEU A N 1
ATOM 623 C CA . LEU A 1 83 ? 17.288 10.983 -0.110 1.00 49.06 83 LEU A CA 1
ATOM 624 C C . LEU A 1 83 ? 16.222 12.013 0.300 1.00 49.06 83 LEU A C 1
ATOM 626 O O . LEU A 1 83 ? 16.443 12.743 1.263 1.00 49.06 83 LEU A O 1
ATOM 630 N N . LEU A 1 84 ? 15.033 12.027 -0.320 1.00 49.81 84 LEU A N 1
ATOM 631 C CA . LEU A 1 84 ? 13.885 12.845 0.120 1.00 49.81 84 LEU A CA 1
ATOM 632 C C . LEU A 1 84 ? 13.396 12.495 1.539 1.00 49.81 84 LEU A C 1
ATOM 634 O O . LEU A 1 84 ? 12.676 13.277 2.162 1.00 49.81 84 LEU A O 1
ATOM 638 N N . LYS A 1 85 ? 13.825 11.353 2.090 1.00 55.41 85 LYS A N 1
ATOM 639 C CA . LYS A 1 85 ? 13.580 10.971 3.486 1.00 55.41 85 LYS A CA 1
ATOM 640 C C . LYS A 1 85 ? 14.501 11.692 4.487 1.00 55.41 85 LYS A C 1
ATOM 642 O O . LYS A 1 85 ? 14.213 11.683 5.683 1.00 55.41 85 LYS A O 1
ATOM 647 N N . LEU A 1 86 ? 15.572 12.344 4.023 1.00 48.47 86 LEU A N 1
ATOM 648 C CA . LEU A 1 86 ? 16.519 13.110 4.837 1.00 48.47 86 LEU A CA 1
ATOM 649 C C . LEU A 1 86 ? 16.245 14.615 4.669 1.00 48.47 86 LEU A C 1
ATOM 651 O O . LEU A 1 86 ? 16.675 15.268 3.720 1.00 48.47 86 LEU A O 1
ATOM 655 N N . LYS A 1 87 ? 15.464 15.166 5.606 1.00 55.69 87 LYS A N 1
ATOM 656 C CA . LYS A 1 87 ? 15.085 16.587 5.684 1.00 55.69 87 LYS A CA 1
ATOM 657 C C . LYS A 1 87 ? 16.316 17.508 5.632 1.00 55.69 87 LYS A C 1
ATOM 659 O O . LYS A 1 87 ? 17.103 17.523 6.572 1.00 55.69 87 LYS A O 1
ATOM 664 N N . GLY A 1 88 ? 16.422 18.336 4.589 1.00 57.38 88 GLY A N 1
ATOM 665 C CA . GLY A 1 88 ? 17.203 19.582 4.631 1.00 57.38 88 GLY A CA 1
ATOM 666 C C . GLY A 1 88 ? 17.850 20.023 3.315 1.00 57.38 88 GLY A C 1
ATOM 667 O O . GLY A 1 88 ? 17.836 21.210 3.013 1.00 57.38 88 GLY A O 1
ATOM 668 N N . TRP A 1 89 ? 18.363 19.094 2.501 1.00 52.75 89 TRP A N 1
ATOM 669 C CA . TRP A 1 89 ? 19.240 19.431 1.357 1.00 52.75 89 TRP A CA 1
ATOM 670 C C . TRP A 1 89 ? 18.672 19.062 -0.027 1.00 52.75 89 TRP A C 1
ATOM 672 O O . TRP A 1 89 ? 19.288 19.333 -1.057 1.00 52.75 89 TRP A O 1
ATOM 682 N N . ALA A 1 90 ? 17.469 18.481 -0.069 1.00 54.97 90 ALA A N 1
ATOM 683 C CA . ALA A 1 90 ? 16.883 17.891 -1.275 1.00 54.97 90 ALA A CA 1
ATOM 684 C C . ALA A 1 90 ? 16.622 18.883 -2.426 1.00 54.97 90 ALA A C 1
ATOM 686 O O . ALA A 1 90 ? 16.677 18.499 -3.592 1.00 54.97 90 ALA A O 1
ATOM 687 N N . TRP A 1 91 ? 16.380 20.161 -2.128 1.00 60.91 91 TRP A N 1
ATOM 688 C CA . TRP A 1 91 ? 16.112 21.159 -3.167 1.00 60.91 91 TRP A CA 1
ATOM 689 C C . TRP A 1 91 ? 17.376 21.545 -3.954 1.00 60.91 91 TRP A C 1
ATOM 691 O O . TRP A 1 91 ? 17.289 21.769 -5.157 1.00 60.91 91 TRP A O 1
ATOM 701 N N . VAL A 1 92 ? 18.555 21.527 -3.319 1.00 65.31 92 VAL A N 1
ATOM 702 C CA . VAL A 1 92 ? 19.840 21.849 -3.967 1.00 65.31 92 VAL A CA 1
ATOM 703 C C . VAL A 1 92 ? 20.226 20.748 -4.957 1.00 65.31 92 VAL A C 1
ATOM 705 O O . VAL A 1 92 ? 20.574 21.030 -6.102 1.00 65.31 92 VAL A O 1
ATOM 708 N N . LEU A 1 93 ? 20.075 19.478 -4.572 1.00 57.03 93 LEU A N 1
ATOM 709 C CA . LEU A 1 93 ? 20.378 18.341 -5.449 1.00 57.03 93 LEU A CA 1
ATOM 710 C C . LEU A 1 93 ? 19.330 18.145 -6.553 1.00 57.03 93 LEU A C 1
ATOM 712 O O . LEU A 1 93 ? 19.701 17.779 -7.665 1.00 57.03 93 LEU A O 1
ATOM 716 N N . SER A 1 94 ? 18.054 18.469 -6.306 1.00 62.38 94 SER A N 1
ATOM 717 C CA . SER A 1 94 ? 17.038 18.501 -7.368 1.00 62.38 94 SER A CA 1
ATOM 718 C C . SER A 1 94 ? 17.323 19.602 -8.392 1.00 62.38 94 SER A C 1
ATOM 720 O O . SER A 1 94 ? 17.124 19.376 -9.583 1.00 62.38 94 SER A O 1
ATOM 722 N N . LEU A 1 95 ? 17.836 20.763 -7.962 1.00 61.47 95 LEU A N 1
ATOM 723 C CA . LEU A 1 95 ? 18.279 21.816 -8.879 1.00 61.47 95 LEU A CA 1
ATOM 724 C C . LEU A 1 95 ? 19.521 21.384 -9.666 1.00 61.47 95 LEU A C 1
ATOM 726 O O . LEU A 1 95 ? 19.593 21.628 -10.862 1.00 61.47 95 LEU A O 1
ATOM 730 N N . THR A 1 96 ? 20.473 20.702 -9.025 1.00 62.78 96 THR A N 1
ATOM 731 C CA . THR A 1 96 ? 21.710 20.256 -9.693 1.00 62.78 96 THR A CA 1
ATOM 732 C C . THR A 1 96 ? 21.427 19.127 -10.689 1.00 62.78 96 THR A C 1
ATOM 734 O O . THR A 1 96 ? 21.986 19.116 -11.780 1.00 62.78 96 THR A O 1
ATOM 737 N N . GLY A 1 97 ? 20.500 18.218 -10.363 1.00 63.88 97 GLY A N 1
ATOM 738 C CA . GLY A 1 97 ? 20.005 17.190 -11.279 1.00 63.88 97 GLY A CA 1
ATOM 739 C C . GLY A 1 97 ? 19.229 17.782 -12.455 1.00 63.88 97 GLY A C 1
ATOM 740 O O . GLY A 1 97 ? 19.457 17.383 -13.590 1.00 63.88 97 GLY A O 1
ATOM 741 N N . PHE A 1 98 ? 18.381 18.787 -12.212 1.00 65.88 98 PHE A N 1
ATOM 742 C CA . PHE A 1 98 ? 17.628 19.477 -13.264 1.00 65.88 98 PHE A CA 1
ATOM 743 C C . PHE A 1 98 ? 18.534 20.319 -14.176 1.00 65.88 98 PHE A C 1
ATOM 745 O O . PHE A 1 98 ? 18.404 20.255 -15.395 1.00 65.88 98 PHE A O 1
ATOM 752 N N . VAL A 1 99 ? 19.507 21.040 -13.610 1.00 62.09 99 VAL A N 1
ATOM 753 C CA . VAL A 1 99 ? 20.521 21.802 -14.359 1.00 62.09 99 VAL A CA 1
ATOM 754 C C . VAL A 1 99 ? 21.498 20.868 -15.081 1.00 62.09 99 VAL A C 1
ATOM 756 O O . VAL A 1 99 ? 21.931 21.194 -16.176 1.00 62.09 99 VAL A O 1
ATOM 759 N N . GLY A 1 100 ? 21.802 19.680 -14.552 1.00 61.03 100 GLY A N 1
ATOM 760 C CA . GLY A 1 100 ? 22.599 18.668 -15.258 1.00 61.03 100 GLY A CA 1
ATOM 761 C C . GLY A 1 100 ? 21.864 18.058 -16.459 1.00 61.03 100 GLY A C 1
ATOM 762 O O . GLY A 1 100 ? 22.450 17.897 -17.533 1.00 61.03 100 GLY A O 1
ATOM 763 N N . LEU A 1 101 ? 20.563 17.783 -16.306 1.00 56.62 101 LEU A N 1
ATOM 764 C CA . LEU A 1 101 ? 19.705 17.251 -17.371 1.00 56.62 101 LEU A CA 1
ATOM 765 C C . LEU A 1 101 ? 19.435 18.295 -18.464 1.00 56.62 101 LEU A C 1
ATOM 767 O O . LEU A 1 101 ? 19.508 17.974 -19.650 1.00 56.62 101 LEU A O 1
ATOM 771 N N . ALA A 1 102 ? 19.184 19.545 -18.068 1.00 56.25 102 ALA A N 1
ATOM 772 C CA . ALA A 1 102 ? 18.954 20.659 -18.984 1.00 56.25 102 ALA A CA 1
ATOM 773 C C . ALA A 1 102 ? 20.253 21.243 -19.574 1.00 56.25 102 ALA A C 1
ATOM 775 O O . ALA A 1 102 ? 20.233 21.762 -20.685 1.00 56.25 102 ALA A O 1
ATOM 776 N N . GLY A 1 103 ? 21.375 21.166 -18.853 1.00 51.34 103 GLY A N 1
ATOM 777 C CA . GLY A 1 103 ? 22.573 21.961 -19.134 1.00 51.34 103 GLY A CA 1
ATOM 778 C C . GLY A 1 103 ? 23.733 21.245 -19.822 1.00 51.34 103 GLY A C 1
ATOM 779 O O . GLY A 1 103 ? 24.542 21.933 -20.431 1.00 51.34 103 GLY A O 1
ATOM 780 N N . PHE A 1 104 ? 23.854 19.911 -19.768 1.00 49.88 104 PHE A N 1
ATOM 781 C CA . PHE A 1 104 ? 25.038 19.250 -20.356 1.00 49.88 104 PHE A CA 1
ATOM 782 C C . PHE A 1 104 ? 24.767 17.977 -21.170 1.00 49.88 104 PHE A C 1
ATOM 784 O O . PHE A 1 104 ? 25.499 17.716 -22.123 1.00 49.88 104 PHE A O 1
ATOM 791 N N . GLY A 1 105 ? 23.723 17.202 -20.858 1.00 48.75 105 GLY A N 1
ATOM 792 C CA . GLY A 1 105 ? 23.467 15.923 -21.541 1.00 48.75 105 GLY A CA 1
ATOM 793 C C . GLY A 1 105 ? 22.374 15.971 -22.610 1.00 48.75 105 GLY A C 1
ATOM 794 O O . GLY A 1 105 ? 22.567 15.471 -23.718 1.00 48.75 105 GLY A O 1
ATOM 795 N N . GLY A 1 106 ? 21.225 16.577 -22.296 1.00 48.94 106 GLY A N 1
ATOM 796 C CA . GLY A 1 106 ? 20.054 16.546 -23.177 1.00 48.94 106 GLY A CA 1
ATOM 797 C C . GLY A 1 106 ? 20.220 17.415 -24.421 1.00 48.94 106 GLY A C 1
ATOM 798 O O . GLY A 1 106 ? 19.978 16.953 -25.530 1.00 48.94 106 GLY A O 1
ATOM 799 N N . PHE A 1 107 ? 20.697 18.651 -24.251 1.00 45.94 107 PHE A N 1
ATOM 800 C CA . PHE A 1 107 ? 20.753 19.618 -25.348 1.00 45.94 107 PHE A CA 1
ATOM 801 C C . PHE A 1 107 ? 21.832 19.279 -26.384 1.00 45.94 107 PHE A C 1
ATOM 803 O O . PHE A 1 107 ? 21.555 19.329 -27.572 1.00 45.94 107 PHE A O 1
ATOM 810 N N . ASN A 1 108 ? 23.025 18.837 -25.964 1.00 47.91 108 ASN A N 1
ATOM 811 C CA . ASN A 1 108 ? 24.080 18.439 -26.905 1.00 47.91 108 ASN A CA 1
ATOM 812 C C . ASN A 1 108 ? 23.742 17.149 -27.653 1.00 47.91 108 ASN A C 1
ATOM 814 O O . ASN A 1 108 ? 24.030 17.069 -28.836 1.00 47.91 108 ASN A O 1
ATOM 818 N N . THR A 1 109 ? 23.093 16.174 -27.008 1.00 51.44 109 THR A N 1
ATOM 819 C CA . THR A 1 109 ? 22.667 14.932 -27.677 1.00 51.44 109 THR A CA 1
ATOM 820 C C . THR A 1 109 ? 21.545 15.209 -28.677 1.00 51.44 109 THR A C 1
ATOM 822 O O . THR A 1 109 ? 21.562 14.680 -29.779 1.00 51.44 109 THR A O 1
ATOM 825 N N . VAL A 1 110 ? 20.610 16.101 -28.338 1.00 51.84 110 VAL A N 1
ATOM 826 C CA . VAL A 1 110 ? 19.546 16.541 -29.250 1.00 51.84 110 VAL A CA 1
ATOM 827 C C . VAL A 1 110 ? 20.106 17.398 -30.391 1.00 51.84 110 VAL A C 1
ATOM 829 O O . VAL A 1 110 ? 19.730 17.170 -31.529 1.00 51.84 110 VAL A O 1
ATOM 832 N N . VAL A 1 111 ? 21.055 18.307 -30.144 1.00 54.12 111 VAL A N 1
ATOM 833 C CA . VAL A 1 111 ? 21.730 19.094 -31.197 1.00 54.12 111 VAL A CA 1
ATOM 834 C C . VAL A 1 111 ? 22.589 18.209 -32.105 1.00 54.12 111 VAL A C 1
ATOM 836 O O . VAL A 1 111 ? 22.579 18.424 -33.311 1.00 54.12 111 VAL A O 1
ATOM 839 N N . TYR A 1 112 ? 23.278 17.189 -31.575 1.00 49.25 112 TYR A N 1
ATOM 840 C CA . TYR A 1 112 ? 24.042 16.232 -32.389 1.00 49.25 112 TYR A CA 1
ATOM 841 C C . TYR A 1 112 ? 23.123 15.361 -33.248 1.00 49.25 112 TYR A C 1
ATOM 843 O O . TYR A 1 112 ? 23.375 15.199 -34.433 1.00 49.25 112 TYR A O 1
ATOM 851 N N . ILE A 1 113 ? 22.027 14.857 -32.672 1.00 50.78 113 ILE A N 1
ATOM 852 C CA . ILE A 1 113 ? 21.035 14.057 -33.401 1.00 50.78 113 ILE A CA 1
ATOM 853 C C . ILE A 1 113 ? 20.306 14.915 -34.446 1.00 50.78 113 ILE A C 1
ATOM 855 O O . ILE A 1 113 ? 20.046 14.434 -35.540 1.00 50.78 113 ILE A O 1
ATOM 859 N N . ILE A 1 114 ? 20.022 16.191 -34.165 1.00 45.00 114 ILE A N 1
ATOM 860 C CA . ILE A 1 114 ? 19.377 17.109 -35.119 1.00 45.00 114 ILE A CA 1
ATOM 861 C C . ILE A 1 114 ? 20.330 17.521 -36.254 1.00 45.00 114 ILE A C 1
ATOM 863 O O . ILE A 1 114 ? 19.890 17.584 -37.400 1.00 45.00 114 ILE A O 1
ATOM 867 N N . ASN A 1 115 ? 21.620 17.757 -35.979 1.00 44.59 115 ASN A N 1
ATOM 868 C CA . ASN A 1 115 ? 22.607 18.084 -37.021 1.00 44.59 115 ASN A CA 1
ATOM 869 C C . ASN A 1 115 ? 22.884 16.912 -37.973 1.00 44.59 115 ASN A C 1
ATOM 871 O O . ASN A 1 115 ? 23.245 17.150 -39.122 1.00 44.59 115 ASN A O 1
ATOM 875 N N . ASP A 1 116 ? 22.723 15.673 -37.503 1.00 42.84 116 ASP A N 1
ATOM 876 C CA . ASP A 1 116 ? 23.010 14.470 -38.291 1.00 42.84 116 ASP A CA 1
ATOM 877 C C . ASP A 1 116 ? 21.783 13.967 -39.076 1.00 42.84 116 ASP A C 1
ATOM 879 O O . ASP A 1 116 ? 21.942 13.235 -40.051 1.00 42.84 116 ASP A O 1
ATOM 883 N N . PHE A 1 117 ? 20.556 14.377 -38.701 1.00 42.06 117 PHE A N 1
ATOM 884 C CA . PHE A 1 117 ? 19.333 13.797 -39.272 1.00 42.06 117 PHE A CA 1
ATOM 885 C C . PHE A 1 117 ? 18.464 14.648 -40.190 1.00 42.06 117 PHE A C 1
ATOM 887 O O . PHE A 1 117 ? 17.612 14.016 -40.803 1.00 42.06 117 PHE A O 1
ATOM 894 N N . GLN A 1 118 ? 18.621 15.973 -40.369 1.00 43.56 118 GLN A N 1
ATOM 895 C CA . GLN A 1 118 ? 17.936 16.664 -41.488 1.00 43.56 118 GLN A CA 1
ATOM 896 C C . GLN A 1 118 ? 18.230 18.165 -41.642 1.00 43.56 118 GLN A C 1
ATOM 898 O O . GLN A 1 118 ? 17.899 18.973 -40.779 1.00 43.56 118 GLN A O 1
ATOM 903 N N . THR A 1 119 ? 18.654 18.563 -42.843 1.00 45.00 119 THR A N 1
ATOM 904 C CA . THR A 1 119 ? 18.606 19.945 -43.355 1.00 45.00 119 THR A CA 1
ATOM 905 C C . THR A 1 119 ? 17.194 20.433 -43.732 1.00 45.00 119 THR A C 1
ATOM 907 O O . THR A 1 119 ? 17.070 21.558 -44.201 1.00 45.00 119 THR A O 1
ATOM 910 N N . GLU A 1 120 ? 16.119 19.651 -43.534 1.00 46.88 120 GLU A N 1
ATOM 911 C CA . GLU A 1 120 ? 14.796 19.976 -44.120 1.00 46.88 120 GLU A CA 1
ATOM 912 C C . GLU A 1 120 ? 13.579 19.974 -43.163 1.00 46.88 120 GLU A C 1
ATOM 914 O O . GLU A 1 120 ? 12.483 20.306 -43.601 1.00 46.88 120 GLU A O 1
ATOM 919 N N . TRP A 1 121 ? 13.715 19.665 -41.862 1.00 44.62 121 TRP A N 1
ATOM 920 C CA . TRP A 1 121 ? 12.543 19.491 -40.961 1.00 44.62 121 TRP A CA 1
ATOM 921 C C . TRP A 1 121 ? 12.475 20.448 -39.757 1.00 44.62 121 TRP A C 1
ATOM 923 O O . TRP A 1 121 ? 11.705 20.240 -38.817 1.00 44.62 121 TRP A O 1
ATOM 933 N N . VAL A 1 122 ? 13.251 21.533 -39.781 1.00 49.75 122 VAL A N 1
ATOM 934 C CA . VAL A 1 122 ? 13.498 22.405 -38.615 1.00 49.75 122 VAL A CA 1
ATOM 935 C C . VAL A 1 122 ? 12.273 23.215 -38.147 1.00 49.75 122 VAL A C 1
ATOM 937 O O . VAL A 1 122 ? 12.256 23.688 -37.013 1.00 49.75 122 VAL A O 1
ATOM 940 N N . GLU A 1 123 ? 11.196 23.334 -38.925 1.00 53.22 123 GLU A N 1
ATOM 941 C CA . GLU A 1 123 ? 10.113 24.273 -38.575 1.00 53.22 123 GLU A CA 1
ATOM 942 C C . GLU A 1 123 ? 8.923 23.672 -37.799 1.00 53.22 123 GLU A C 1
ATOM 944 O O . GLU A 1 123 ? 8.112 24.425 -37.261 1.00 53.22 123 GLU A O 1
ATOM 949 N N . MET A 1 124 ? 8.804 22.341 -37.666 1.00 48.56 124 MET A N 1
ATOM 950 C CA . MET A 1 124 ? 7.563 21.723 -37.145 1.00 48.56 124 MET A CA 1
ATOM 951 C C . MET A 1 124 ? 7.643 21.167 -35.708 1.00 48.56 124 MET A C 1
ATOM 953 O O . MET A 1 124 ? 6.618 20.879 -35.093 1.00 48.56 124 MET A O 1
ATOM 957 N N . VAL A 1 125 ? 8.840 21.032 -35.135 1.00 50.56 125 VAL A N 1
ATOM 958 C CA . VAL A 1 125 ? 9.078 20.304 -33.868 1.00 50.56 125 VAL A CA 1
ATOM 959 C C . VAL A 1 125 ? 8.838 21.107 -32.566 1.00 50.56 125 VAL A C 1
ATOM 961 O O . VAL A 1 125 ? 8.431 20.498 -31.567 1.00 50.56 125 VAL A O 1
ATOM 964 N N . PRO A 1 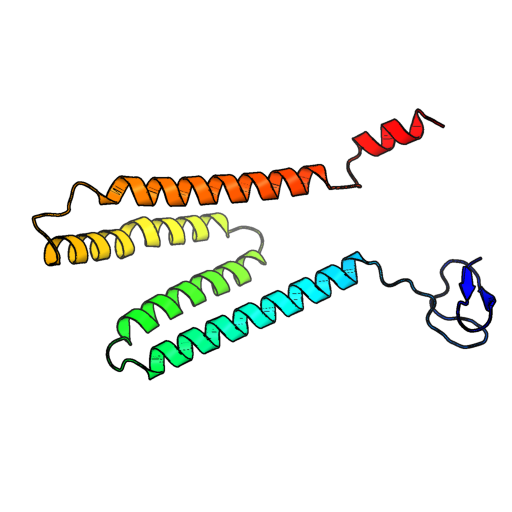126 ? 9.004 22.447 -32.496 1.00 54.09 126 PRO A N 1
ATOM 965 C CA . PRO A 1 126 ? 8.829 23.160 -31.227 1.00 54.09 126 PRO A CA 1
ATOM 966 C C . PRO A 1 126 ? 7.391 23.086 -30.686 1.00 54.09 126 PRO A C 1
ATOM 968 O O . PRO A 1 126 ? 7.184 22.936 -29.483 1.00 54.09 126 PRO A O 1
ATOM 971 N N . SER A 1 127 ? 6.381 23.136 -31.557 1.00 57.34 127 SER A N 1
ATOM 972 C CA . SER A 1 127 ? 4.971 23.297 -31.170 1.00 57.34 127 SER A CA 1
ATOM 973 C C . SER A 1 127 ? 4.383 22.085 -30.434 1.00 57.34 127 SER A C 1
ATOM 975 O O . SER A 1 127 ? 3.666 22.258 -29.447 1.00 57.34 127 SER A O 1
ATOM 977 N N . PHE A 1 128 ? 4.727 20.860 -30.841 1.00 56.44 128 PHE A N 1
ATOM 978 C CA . PHE A 1 128 ? 4.220 19.638 -30.200 1.00 56.44 128 PHE A CA 1
ATOM 979 C C . PHE A 1 128 ? 4.780 19.424 -28.793 1.00 56.44 128 PHE A C 1
ATOM 981 O O . PHE A 1 128 ? 4.065 18.976 -27.894 1.00 56.44 128 PHE A O 1
ATOM 988 N N . THR A 1 129 ? 6.041 19.792 -28.580 1.00 63.81 129 THR A N 1
ATOM 989 C CA . THR A 1 129 ? 6.711 19.599 -27.290 1.00 63.81 129 THR A CA 1
ATOM 990 C C . THR A 1 129 ? 6.134 20.538 -26.229 1.00 63.81 129 THR A C 1
ATOM 992 O O . THR A 1 129 ? 5.820 20.107 -25.117 1.00 63.81 129 THR A O 1
ATOM 995 N N . TYR A 1 130 ? 5.891 21.806 -26.583 1.00 66.25 130 TYR A N 1
ATOM 996 C CA . TYR A 1 130 ? 5.235 22.759 -25.682 1.00 66.25 130 TYR A CA 1
ATOM 997 C C . TYR A 1 130 ? 3.775 22.389 -25.397 1.00 66.25 130 TYR A C 1
ATOM 999 O O . TYR A 1 130 ? 3.316 22.558 -24.266 1.00 66.25 130 TYR A O 1
ATOM 1007 N N . LEU A 1 131 ? 3.063 21.821 -26.377 1.00 70.62 131 LEU A N 1
ATOM 1008 C CA . LEU A 1 131 ? 1.700 21.326 -26.185 1.00 70.62 131 LEU A CA 1
ATOM 1009 C C . LEU A 1 131 ? 1.659 20.157 -25.186 1.00 70.62 131 LEU A C 1
ATOM 1011 O O . LEU A 1 131 ? 0.849 20.169 -24.261 1.00 70.62 131 LEU A O 1
ATOM 1015 N N . ALA A 1 132 ? 2.558 19.178 -25.324 1.00 70.00 132 ALA A N 1
ATOM 1016 C CA . ALA A 1 132 ? 2.620 18.018 -24.434 1.00 70.00 132 ALA A CA 1
ATOM 1017 C C . ALA A 1 132 ? 2.972 18.408 -22.986 1.00 70.00 132 ALA A C 1
ATOM 1019 O O . ALA A 1 132 ? 2.333 17.937 -22.042 1.00 70.00 132 ALA A O 1
ATOM 1020 N N . ILE A 1 133 ? 3.931 19.325 -22.805 1.00 78.00 133 ILE A N 1
ATOM 1021 C CA . ILE A 1 133 ? 4.291 19.868 -21.486 1.00 78.00 133 ILE A CA 1
ATOM 1022 C C . ILE A 1 133 ? 3.116 20.655 -20.887 1.00 78.00 133 ILE A C 1
ATOM 1024 O O . ILE A 1 133 ? 2.810 20.499 -19.704 1.00 78.00 133 ILE A O 1
ATOM 1028 N N . GLY A 1 134 ? 2.418 21.453 -21.700 1.00 82.06 134 GLY A N 1
ATOM 1029 C CA . GLY A 1 134 ? 1.229 22.193 -21.278 1.00 82.06 134 GLY A CA 1
ATOM 1030 C C . GLY A 1 134 ? 0.105 21.273 -20.795 1.00 82.06 134 GLY A C 1
ATOM 1031 O O . GLY A 1 134 ? -0.436 21.483 -19.709 1.00 82.06 134 GLY A O 1
ATOM 1032 N N . ILE A 1 135 ? -0.198 20.210 -21.547 1.00 83.44 135 ILE A N 1
ATOM 1033 C CA . ILE A 1 135 ? -1.217 19.214 -21.177 1.00 83.44 135 ILE A CA 1
ATOM 1034 C C . ILE A 1 135 ? -0.835 18.511 -19.870 1.00 83.44 135 ILE A C 1
ATOM 1036 O O . ILE A 1 135 ? -1.668 18.390 -18.971 1.00 83.44 135 ILE A O 1
ATOM 1040 N N . PHE A 1 136 ? 0.427 18.101 -19.721 1.00 81.44 136 PHE A N 1
ATOM 1041 C CA . PHE A 1 136 ? 0.900 17.453 -18.499 1.00 81.44 136 PHE A CA 1
ATOM 1042 C C . PHE A 1 136 ? 0.776 18.373 -17.272 1.00 81.44 136 PHE A C 1
ATOM 1044 O O . PHE A 1 136 ? 0.236 17.960 -16.244 1.00 81.44 136 PHE A O 1
ATOM 1051 N N . CYS A 1 137 ? 1.184 19.642 -17.391 1.00 79.31 137 CYS A N 1
ATOM 1052 C CA . CYS A 1 137 ? 1.036 20.634 -16.322 1.00 79.31 137 CYS A CA 1
ATOM 1053 C C . CYS A 1 137 ? -0.433 20.841 -15.925 1.00 79.31 137 CYS A C 1
ATOM 1055 O O . CYS A 1 137 ? -0.756 20.878 -14.736 1.00 79.31 137 CYS A O 1
ATOM 1057 N N . MET A 1 138 ? -1.335 20.919 -16.906 1.00 80.44 138 MET A N 1
ATOM 1058 C CA . MET A 1 138 ? -2.769 21.089 -16.657 1.00 80.44 138 MET A CA 1
ATOM 1059 C C . MET A 1 138 ? -3.373 19.882 -15.933 1.00 80.44 138 MET A C 1
ATOM 1061 O O . MET A 1 138 ? -4.139 20.064 -14.987 1.00 80.44 138 MET A O 1
ATOM 1065 N N . ILE A 1 139 ? -2.994 18.655 -16.3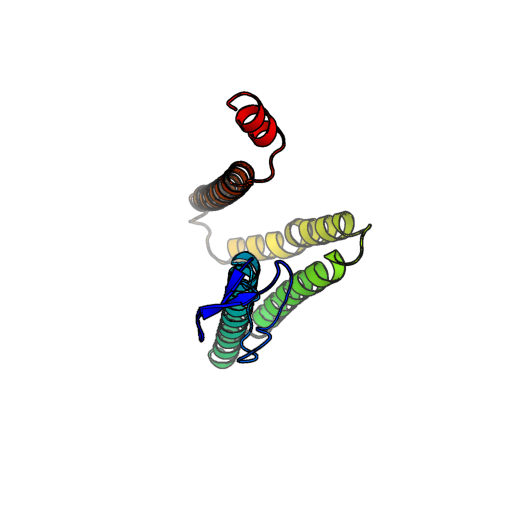02 1.00 81.12 139 ILE A N 1
ATOM 1066 C CA . ILE A 1 139 ? -3.456 17.433 -15.624 1.00 81.12 139 ILE A CA 1
ATOM 1067 C C . ILE A 1 139 ? -2.978 17.413 -14.168 1.00 81.12 139 ILE A C 1
ATOM 1069 O O . ILE A 1 139 ? -3.781 17.195 -13.260 1.00 81.12 139 ILE A O 1
ATOM 1073 N N . VAL A 1 140 ? -1.699 17.706 -13.920 1.00 78.81 140 VAL A N 1
ATOM 1074 C CA . VAL A 1 140 ? -1.129 17.714 -12.563 1.00 78.81 140 VAL A CA 1
ATOM 1075 C C . VAL A 1 140 ? -1.803 18.768 -11.677 1.00 78.81 140 VAL A C 1
ATOM 1077 O O . VAL A 1 140 ? -2.173 18.470 -10.539 1.00 78.81 140 VAL A O 1
ATOM 1080 N N . LEU A 1 141 ? -2.035 19.980 -12.194 1.00 81.56 141 LEU A N 1
ATOM 1081 C CA . LEU A 1 141 ? -2.741 21.040 -11.463 1.00 81.56 141 LEU A CA 1
ATOM 1082 C C . LEU A 1 141 ? -4.209 20.678 -11.181 1.00 81.56 141 LEU A C 1
ATOM 1084 O O . LEU A 1 141 ? -4.727 20.965 -10.097 1.00 81.56 141 LEU A O 1
ATOM 1088 N N . SER A 1 142 ? -4.867 19.992 -12.115 1.00 77.88 142 SER A N 1
ATOM 1089 C CA . SER A 1 142 ? -6.255 19.534 -11.962 1.00 77.88 142 SER A CA 1
ATOM 1090 C C . SER A 1 142 ? -6.384 18.458 -10.878 1.00 77.88 142 SER A C 1
ATOM 1092 O O . SER A 1 142 ? -7.287 18.509 -10.046 1.00 77.88 142 SER A O 1
ATOM 1094 N N . VAL A 1 143 ? -5.445 17.509 -10.825 1.00 79.19 143 VAL A N 1
ATOM 1095 C CA . VAL A 1 143 ? -5.452 16.441 -9.813 1.00 79.19 143 VAL A CA 1
ATOM 1096 C C . VAL A 1 143 ? -5.126 16.991 -8.421 1.00 79.19 143 VAL A C 1
ATOM 1098 O O . VAL A 1 143 ? -5.806 16.644 -7.454 1.00 79.19 143 VAL A O 1
ATOM 1101 N N . ASN A 1 144 ? -4.143 17.891 -8.306 1.00 77.75 144 ASN A N 1
ATOM 1102 C CA . ASN A 1 144 ? -3.790 18.505 -7.021 1.00 77.75 144 ASN A CA 1
ATOM 1103 C C . ASN A 1 144 ? -4.918 19.373 -6.453 1.00 77.75 144 ASN A C 1
ATOM 1105 O O . ASN A 1 144 ? -5.188 19.327 -5.251 1.00 77.75 144 ASN A O 1
ATOM 1109 N N . SER A 1 145 ? -5.604 20.143 -7.301 1.00 77.25 145 SER A N 1
ATOM 1110 C CA . SER A 1 145 ? -6.752 20.941 -6.862 1.00 77.25 145 SER A CA 1
ATOM 1111 C C . SER A 1 145 ? -7.913 20.050 -6.412 1.00 77.25 145 SER A C 1
ATOM 1113 O O . SER A 1 145 ? -8.453 20.274 -5.328 1.00 77.25 145 SER A O 1
ATOM 1115 N N . ALA A 1 146 ? -8.235 18.982 -7.150 1.00 72.00 146 ALA A N 1
ATOM 1116 C CA . ALA A 1 146 ? -9.258 18.016 -6.744 1.00 72.00 146 ALA A CA 1
ATOM 1117 C C . ALA A 1 146 ? -8.952 17.375 -5.377 1.00 72.00 146 ALA A C 1
ATOM 1119 O O . ALA A 1 146 ? -9.831 17.308 -4.514 1.00 72.00 146 ALA A O 1
ATOM 1120 N N . TYR A 1 147 ? -7.695 16.987 -5.135 1.00 69.50 147 TYR A N 1
ATOM 1121 C CA . TYR A 1 147 ? -7.253 16.465 -3.837 1.00 69.50 147 TYR A CA 1
ATOM 1122 C C . TYR A 1 147 ? -7.442 17.480 -2.703 1.00 69.50 147 TYR A C 1
ATOM 1124 O O . TYR A 1 147 ? -7.907 17.128 -1.619 1.00 69.50 147 TYR A O 1
ATOM 1132 N N . TYR A 1 148 ? -7.139 18.754 -2.963 1.00 69.19 148 TYR A N 1
ATOM 1133 C CA . TYR A 1 148 ? -7.285 19.828 -1.981 1.00 69.19 148 TYR A CA 1
ATOM 1134 C C . TYR A 1 148 ? -8.752 20.129 -1.623 1.00 69.19 148 TYR A C 1
ATOM 1136 O O . TYR A 1 148 ? -9.049 20.568 -0.509 1.00 69.19 148 TYR A O 1
ATOM 1144 N N . PHE A 1 149 ? -9.690 19.887 -2.545 1.00 68.12 149 PHE A N 1
ATOM 1145 C CA . PHE A 1 149 ? -11.125 20.082 -2.308 1.00 68.12 149 PHE A CA 1
ATOM 1146 C C . PHE A 1 149 ? -11.813 18.888 -1.636 1.00 68.12 149 PHE A C 1
ATOM 1148 O O . PHE A 1 149 ? -12.812 19.082 -0.935 1.00 68.12 149 PHE A O 1
ATOM 1155 N N . MET A 1 150 ? -11.293 17.670 -1.811 1.00 66.00 150 MET A N 1
ATOM 1156 C CA . MET A 1 150 ? -11.887 16.464 -1.225 1.00 66.00 150 MET A CA 1
ATOM 1157 C C . MET A 1 150 ? -11.479 16.195 0.226 1.00 66.00 150 MET A C 1
ATOM 1159 O O . MET A 1 150 ? -12.065 15.300 0.828 1.00 66.00 150 MET A O 1
ATOM 1163 N N . ASP A 1 151 ? -10.548 16.954 0.818 1.00 69.69 151 ASP A N 1
ATOM 1164 C CA . ASP A 1 151 ? -10.145 16.752 2.216 1.00 69.69 151 ASP A CA 1
ATOM 1165 C C . ASP A 1 151 ? -11.326 16.997 3.191 1.00 69.69 151 ASP A C 1
ATOM 1167 O O . ASP A 1 151 ? -11.758 18.143 3.390 1.00 69.69 151 ASP A O 1
ATOM 1171 N N . PRO A 1 152 ? -11.861 15.942 3.841 1.00 61.12 152 PRO A N 1
ATOM 1172 C CA . PRO A 1 152 ? -12.977 16.068 4.772 1.00 61.12 152 PRO A CA 1
ATOM 1173 C C . PRO A 1 152 ? -12.569 16.702 6.114 1.00 61.12 152 PRO A C 1
ATOM 1175 O O . PRO A 1 152 ? -13.441 17.048 6.912 1.00 61.12 152 PRO A O 1
ATOM 1178 N N . ASN A 1 153 ? -11.271 16.886 6.385 1.00 66.00 153 ASN A N 1
ATOM 1179 C CA . ASN A 1 153 ? -10.773 17.443 7.643 1.00 66.00 153 ASN A CA 1
ATOM 1180 C C . ASN A 1 153 ? -10.626 18.970 7.650 1.00 66.00 153 ASN A C 1
ATOM 1182 O O . ASN A 1 153 ? -10.238 19.527 8.684 1.00 66.00 153 ASN A O 1
ATOM 1186 N N . LYS A 1 154 ? -10.979 19.662 6.556 1.00 66.88 154 LYS A N 1
ATOM 1187 C CA . LYS A 1 154 ? -10.847 21.121 6.462 1.00 66.88 154 LYS A CA 1
ATOM 1188 C C . LYS A 1 154 ? -11.650 21.828 7.577 1.00 66.88 154 LYS A C 1
ATOM 1190 O O . LYS A 1 154 ? -12.854 21.586 7.722 1.00 66.88 154 LYS A O 1
ATOM 1195 N N . PRO A 1 155 ? -11.022 22.721 8.368 1.00 60.56 155 PRO A N 1
ATOM 1196 C CA . PRO A 1 155 ? -11.628 23.323 9.561 1.00 60.56 155 PRO A CA 1
ATOM 1197 C C . PRO A 1 155 ? -12.871 24.183 9.275 1.00 60.56 155 PRO A C 1
ATOM 1199 O O . PRO A 1 155 ? -13.688 24.386 10.172 1.00 60.56 155 PRO A O 1
ATOM 1202 N N . GLU A 1 156 ? -13.064 24.639 8.036 1.00 59.44 156 GLU A N 1
ATOM 1203 C CA . GLU A 1 156 ? -14.234 25.428 7.626 1.00 59.44 156 GLU A CA 1
ATOM 1204 C C . GLU A 1 156 ? -15.531 24.602 7.605 1.00 59.44 156 GLU A C 1
ATOM 1206 O O . GLU A 1 156 ? -16.563 25.074 8.084 1.00 59.44 156 GLU A O 1
ATOM 1211 N N . LYS A 1 157 ? -15.486 23.327 7.184 1.00 54.12 157 LYS A N 1
ATOM 1212 C CA . LYS A 1 157 ? -16.670 22.442 7.206 1.00 54.12 157 LYS A CA 1
ATOM 1213 C C . LYS A 1 157 ? -17.114 22.098 8.632 1.00 54.12 157 LYS A C 1
ATOM 1215 O O . LYS A 1 157 ? -18.305 21.937 8.885 1.00 54.12 157 LYS A O 1
ATOM 1220 N N . LYS A 1 158 ? -16.183 22.068 9.594 1.00 56.94 158 LYS A N 1
ATOM 1221 C CA . LYS A 1 158 ? -16.495 21.831 11.017 1.00 56.94 158 LYS A CA 1
ATOM 1222 C C . LYS A 1 158 ? -17.264 22.988 11.666 1.00 56.94 158 LYS A C 1
ATOM 1224 O O . LYS A 1 158 ? -17.973 22.752 12.641 1.00 56.94 158 LYS A O 1
ATOM 1229 N N . LYS A 1 159 ? -17.152 24.216 11.141 1.00 62.22 159 LYS A N 1
ATOM 1230 C CA . LYS A 1 159 ? -17.927 25.372 11.625 1.00 62.22 159 LYS A CA 1
ATOM 1231 C C . LYS A 1 159 ? -19.357 25.378 11.079 1.00 62.22 159 LYS A C 1
ATOM 1233 O O . LYS A 1 159 ? -20.271 25.666 11.840 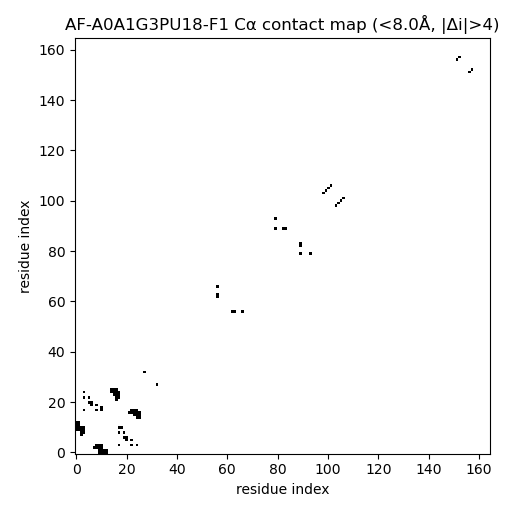1.00 62.22 159 LYS A O 1
ATOM 1238 N N . ALA A 1 160 ? -19.562 24.977 9.823 1.00 57.62 160 ALA A N 1
ATOM 1239 C CA . ALA A 1 160 ? -20.897 24.887 9.221 1.00 57.62 160 ALA A CA 1
ATOM 1240 C C . ALA A 1 160 ? -21.788 23.822 9.893 1.00 57.62 160 ALA A C 1
ATOM 1242 O O . ALA A 1 160 ? -22.959 24.074 10.150 1.00 57.62 160 ALA A O 1
ATOM 1243 N N . VAL A 1 161 ? -21.226 22.664 10.262 1.00 60.09 161 VAL A N 1
ATOM 1244 C CA . VAL A 1 161 ? -21.979 21.592 10.947 1.00 60.09 161 VAL A CA 1
ATOM 1245 C C . VAL A 1 161 ? -22.338 21.957 12.395 1.00 60.09 161 VAL A C 1
ATOM 1247 O O . VAL A 1 161 ? -23.364 21.516 12.894 1.00 60.09 161 VAL A O 1
ATOM 1250 N N . ARG A 1 162 ? -21.536 22.796 13.067 1.00 60.78 162 ARG A N 1
ATOM 1251 C CA . ARG A 1 162 ? -21.839 23.298 14.423 1.00 60.78 162 ARG A CA 1
ATOM 1252 C C . ARG A 1 162 ? -22.816 24.475 14.456 1.00 60.78 162 ARG A C 1
ATOM 1254 O O . ARG A 1 162 ? -23.263 24.827 15.534 1.00 60.78 162 ARG A O 1
ATOM 1261 N N . ALA A 1 163 ? -23.088 25.111 13.319 1.00 63.59 163 ALA A N 1
ATOM 1262 C CA . ALA A 1 163 ? -24.047 26.212 13.222 1.00 63.59 163 ALA A CA 1
ATOM 1263 C C . ALA A 1 163 ? -25.453 25.743 12.799 1.00 63.59 163 ALA A C 1
ATOM 1265 O O . ALA A 1 163 ? -26.387 26.536 12.818 1.00 63.59 163 ALA A O 1
ATOM 1266 N N . ALA A 1 164 ? -25.594 24.476 12.394 1.00 63.12 164 ALA A N 1
ATOM 1267 C CA . ALA A 1 164 ? -26.830 23.891 11.871 1.00 63.12 164 ALA A CA 1
ATOM 1268 C C . ALA A 1 164 ? -27.499 22.883 12.830 1.00 63.12 164 ALA A C 1
ATOM 1270 O O . ALA A 1 164 ? -28.446 22.207 12.429 1.00 63.12 164 ALA A O 1
ATOM 1271 N N . GLY A 1 165 ? -27.013 22.763 14.068 1.00 56.34 165 GLY A N 1
ATOM 1272 C CA . GLY A 1 165 ? -27.587 21.938 15.136 1.00 56.34 165 GLY A CA 1
ATOM 1273 C C . GLY A 1 165 ? -27.384 22.603 16.484 1.00 56.34 165 GLY A C 1
ATOM 1274 O O . GLY A 1 165 ? -28.223 22.352 17.371 1.00 56.34 165 GLY A O 1
#

pLDDT: mean 72.03, std 16.56, range [42.06, 96.75]

Mean predicted aligned error: 18.29 Å

Sequence (165 aa):
MIICPKCDAENPKGQKFCSECKAYLGQTPFGTVLLAWAMILGAYTYLVSTLVLFFSLIIEPFGLELALKLAGSIYAVLAGGYLLKLKGWAWVLSLTGFVGLAGFGGFNTVVYIINDFQTEWVEMVPSFTYLAIGIFCMIVLSVNSAYYFMDPNKPEKKKAVRAAG